Protein 8B2G (pdb70)

Organism: NCBI:txid282147

Structure (mmCIF, N/CA/C/O backbone):
data_8B2G
#
_entry.id   8B2G
#
_cell.length_a   36.142
_cell.length_b   59.824
_cell.length_c   36.109
_cell.angle_alpha   90.000
_cell.angle_beta   112.131
_cell.angle_gamma   90.000
#
_symmetry.space_group_name_H-M   'P 1 21 1'
#
loop_
_entity.id
_entity.type
_entity.pdbx_description
1 polymer 'SH3b domain-containing protein'
2 non-polymer 1,2-ETHANEDIOL
3 non-polymer 'ZINC ION'
4 water water
#
loop_
_atom_site.group_PDB
_atom_site.id
_atom_site.type_symbol
_atom_site.label_atom_id
_atom_site.label_alt_id
_atom_site.label_comp_id
_atom_site.label_asym_id
_atom_site.label_entity_id
_atom_site.label_seq_id
_atom_site.pdbx_PDB_ins_code
_atom_site.Cartn_x
_atom_site.Cartn_y
_atom_site.Cartn_z
_atom_site.occupancy
_atom_site.B_iso_or_equiv
_atom_site.auth_seq_id
_atom_site.auth_comp_id
_atom_site.auth_asym_id
_atom_site.auth_atom_id
_atom_site.pdbx_PDB_model_num
ATOM 1 N N . TYR A 1 1 ? 5.455 4.466 11.312 1.000 14.516 1 TYR A N 1
ATOM 2 C CA . TYR A 1 1 ? 4.535 3.545 10.615 1.000 14.368 1 TYR A CA 1
ATOM 3 C C . TYR A 1 1 ? 4.767 2.144 11.067 1.000 13.919 1 TYR A C 1
ATOM 4 O O . TYR A 1 1 ? 5.834 1.850 11.548 1.000 14.712 1 TYR A O 1
ATOM 13 N N . PRO A 1 2 ? 3.785 1.238 10.950 1.000 13.406 2 PRO A N 1
ATOM 14 C CA . PRO A 1 2 ? 4.018 -0.120 11.495 1.000 15.573 2 PRO A CA 1
ATOM 15 C C . PRO A 1 2 ? 4.689 -1.125 10.564 1.000 16.490 2 PRO A C 1
ATOM 16 O O . PRO A 1 2 ? 4.494 -1.067 9.351 1.000 14.848 2 PRO A O 1
ATOM 20 N N . ILE A 1 3 ? 5.480 -2.045 11.140 1.000 15.587 3 ILE A N 1
ATOM 21 C CA . ILE A 1 3 ? 6.108 -3.151 10.415 1.000 16.950 3 ILE A CA 1
ATOM 22 C C . ILE A 1 3 ? 5.062 -4.227 10.145 1.000 16.411 3 ILE A C 1
ATOM 23 O O . ILE A 1 3 ? 4.383 -4.635 11.075 1.000 19.656 3 ILE A O 1
ATOM 28 N N . THR A 1 4 ? 4.988 -4.696 8.896 1.000 19.131 4 THR A N 1
ATOM 29 C CA . THR A 1 4 ? 4.032 -5.728 8.524 1.000 20.789 4 THR A CA 1
ATOM 30 C C . THR A 1 4 ? 4.694 -7.085 8.280 1.000 21.973 4 THR A C 1
ATOM 31 O O . THR A 1 4 ? 3.995 -8.107 8.197 1.000 25.376 4 THR A O 1
ATOM 35 N N . GLY A 1 5 ? 6.021 -7.134 8.176 1.000 21.464 5 GLY A N 1
ATOM 36 C CA . GLY A 1 5 ? 6.685 -8.419 7.993 1.000 22.495 5 GLY A CA 1
ATOM 37 C C . GLY A 1 5 ? 6.877 -9.125 9.329 1.000 21.767 5 GLY A C 1
ATOM 38 O O . GLY A 1 5 ? 6.908 -8.468 10.344 1.000 25.149 5 GLY A O 1
ATOM 39 N N . ASP A 1 6 ? 7.028 -10.463 9.284 1.000 27.642 6 ASP A N 1
ATOM 40 C CA . ASP A 1 6 ? 7.154 -11.266 10.488 1.000 29.241 6 ASP A CA 1
ATOM 41 C C . ASP A 1 6 ? 8.632 -11.378 10.864 1.000 31.277 6 ASP A C 1
ATOM 42 O O . ASP A 1 6 ? 9.257 -12.431 10.694 1.000 28.525 6 ASP A O 1
ATOM 47 N N . GLY A 1 7 ? 9.171 -10.300 11.437 1.000 25.823 7 GLY A N 1
ATOM 48 C CA . GLY A 1 7 ? 10.589 -10.246 11.751 1.000 23.893 7 GLY A CA 1
ATOM 49 C C . GLY A 1 7 ? 11.348 -9.715 10.546 1.000 23.117 7 GLY A C 1
ATOM 50 O O . GLY A 1 7 ? 11.580 -10.413 9.554 1.000 21.471 7 GLY A O 1
ATOM 51 N N . VAL A 1 8 ? 11.653 -8.422 10.582 1.000 20.084 8 VAL A N 1
ATOM 52 C CA . VAL A 1 8 ? 12.181 -7.714 9.437 1.000 18.469 8 VAL A CA 1
ATOM 53 C C . VAL A 1 8 ? 13.560 -7.151 9.783 1.000 16.520 8 VAL A C 1
ATOM 54 O O . VAL A 1 8 ? 13.720 -6.550 10.848 1.000 16.948 8 VAL A O 1
ATOM 58 N N . ASN A 1 9 ? 14.516 -7.339 8.870 1.000 17.436 9 ASN A N 1
ATOM 59 C CA . ASN A 1 9 ? 15.867 -6.832 9.065 1.000 17.002 9 ASN A CA 1
ATOM 60 C C . ASN A 1 9 ? 15.939 -5.328 8.854 1.000 16.791 9 ASN A C 1
ATOM 61 O O . ASN A 1 9 ? 15.293 -4.739 8.007 1.000 16.842 9 ASN A O 1
ATOM 66 N N . CYS A 1 10 ? 16.812 -4.719 9.661 1.000 13.284 10 CYS A N 1
ATOM 67 C CA . CYS A 1 10 ? 17.158 -3.314 9.495 1.000 14.461 10 CYS A CA 1
ATOM 68 C C . CYS A 1 10 ? 18.656 -3.247 9.199 1.000 14.840 10 CYS A C 1
ATOM 69 O O . CYS A 1 10 ? 19.430 -3.777 10.042 1.000 15.763 10 CYS A O 1
ATOM 72 N N . ARG A 1 11 ? 18.990 -2.769 7.979 1.000 12.754 11 ARG A N 1
ATOM 73 C CA . ARG A 1 11 ? 20.348 -2.887 7.454 1.000 13.003 11 ARG A CA 1
ATOM 74 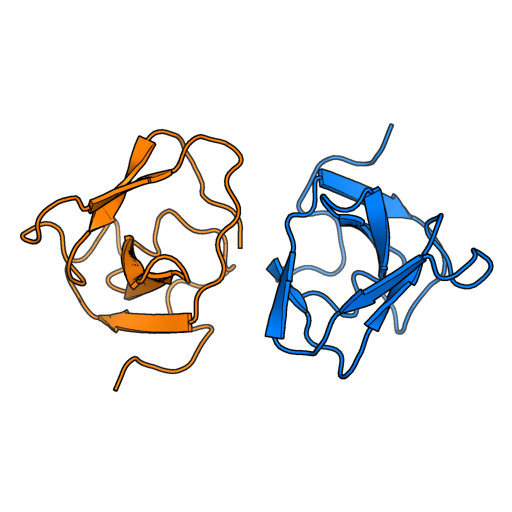C C . ARG A 1 11 ? 21.104 -1.569 7.458 1.000 12.719 11 ARG A C 1
ATOM 75 O O . ARG A 1 11 ? 20.560 -0.499 7.651 1.000 14.471 11 ARG A O 1
ATOM 83 N N . SER A 1 12 ? 22.435 -1.709 7.263 1.000 14.476 12 SER A N 1
ATOM 84 C CA . SER A 1 12 ? 23.337 -0.547 7.309 1.000 16.453 12 SER A CA 1
ATOM 85 C C . SER A 1 12 ? 23.361 0.266 6.011 1.000 16.173 12 SER A C 1
ATOM 86 O O . SER A 1 12 ? 24.146 1.202 5.830 1.000 14.322 12 SER A O 1
ATOM 89 N N . GLY A 1 13 ? 22.473 -0.053 5.075 1.000 14.263 13 GLY A N 1
ATOM 90 C CA . GLY A 1 13 ? 22.276 0.697 3.863 1.000 16.352 13 GLY A CA 1
ATOM 91 C C . GLY A 1 13 ? 21.003 0.184 3.178 1.000 14.713 13 GLY A C 1
ATOM 92 O O . GLY A 1 13 ? 20.393 -0.817 3.578 1.000 13.482 13 GLY A O 1
ATOM 93 N N . PRO A 1 14 ? 20.599 0.872 2.070 1.000 15.133 14 PRO A N 1
ATOM 94 C CA . PRO A 1 14 ? 19.348 0.610 1.375 1.000 15.263 14 PRO A CA 1
ATOM 95 C C . PRO A 1 14 ? 19.465 -0.583 0.434 1.000 16.686 14 PRO A C 1
ATOM 96 O O . PRO A 1 14 ? 19.413 -0.411 -0.780 1.000 18.675 14 PRO A O 1
ATOM 100 N N . GLY A 1 15 ? 19.612 -1.795 0.970 1.000 17.395 15 GLY A N 1
ATOM 101 C CA . GLY A 1 15 ? 19.630 -2.950 0.083 1.000 16.897 15 GLY A CA 1
ATOM 102 C C . GLY A 1 15 ? 20.067 -4.216 0.799 1.000 17.761 15 GLY A C 1
ATOM 103 O O . GLY A 1 15 ? 20.643 -4.160 1.887 1.000 18.457 15 GLY A O 1
ATOM 104 N N . THR A 1 16 ? 19.828 -5.389 0.168 1.000 19.681 16 THR A N 1
ATOM 105 C CA . THR A 1 16 ? 20.061 -6.653 0.848 1.000 24.033 16 THR A CA 1
ATOM 106 C C . THR A 1 16 ? 21.532 -7.058 0.865 1.000 23.357 16 THR A C 1
ATOM 107 O O . THR A 1 16 ? 21.863 -8.100 1.428 1.000 33.589 16 THR A O 1
ATOM 111 N N . SER A 1 17 ? 22.401 -6.243 0.280 1.000 26.623 17 SER A N 1
ATOM 112 C CA . SER A 1 17 ? 23.840 -6.461 0.279 1.000 28.914 17 SER A CA 1
ATOM 113 C C . SER A 1 17 ? 24.479 -5.840 1.527 1.000 23.355 17 SER A C 1
ATOM 114 O O . SER A 1 17 ? 25.634 -6.127 1.862 1.000 32.429 17 SER A O 1
ATOM 117 N N . TYR A 1 18 ? 23.745 -4.965 2.215 1.000 19.928 18 TYR A N 1
ATOM 118 C CA . TYR A 1 18 ? 24.259 -4.330 3.406 1.000 17.522 18 TYR A CA 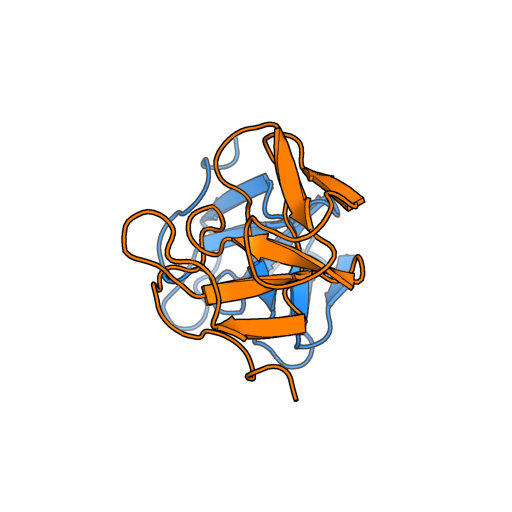1
ATOM 119 C C . TYR A 1 18 ? 24.045 -5.192 4.650 1.000 18.080 18 TYR A C 1
ATOM 120 O O . TYR A 1 18 ? 23.055 -5.908 4.845 1.000 20.287 18 TYR A O 1
ATOM 129 N N . SER A 1 19 ? 24.969 -5.052 5.569 1.000 16.922 19 SER A N 1
ATOM 130 C CA . SER A 1 19 ? 24.915 -5.763 6.826 1.000 16.699 19 SER A CA 1
ATOM 131 C C . SER A 1 19 ? 23.612 -5.495 7.604 1.000 17.480 19 SER A C 1
ATOM 132 O O . SER A 1 19 ? 23.014 -4.399 7.601 1.000 16.785 19 SER A O 1
ATOM 135 N N . VAL A 1 20 ? 23.152 -6.540 8.304 1.000 17.462 20 VAL A N 1
ATOM 136 C CA . VAL A 1 20 ? 22.006 -6.424 9.213 1.000 17.665 20 VAL A CA 1
ATOM 137 C C . VAL A 1 20 ? 22.434 -5.791 10.544 1.000 17.940 20 VAL A C 1
ATOM 138 O O . VAL A 1 20 ? 23.345 -6.279 11.198 1.000 18.786 20 VAL A O 1
ATOM 142 N N . VAL A 1 21 ? 21.803 -4.678 10.968 1.000 12.941 21 VAL A N 1
ATOM 143 C CA . VAL A 1 21 ? 22.140 -4.022 12.218 1.000 12.548 21 VAL A CA 1
ATOM 144 C C . VAL A 1 21 ? 21.296 -4.569 13.386 1.000 14.555 21 VAL A C 1
ATOM 145 O O . VAL A 1 21 ? 21.737 -4.726 14.543 1.000 14.773 21 VAL A O 1
ATOM 149 N N . LYS A 1 22 ? 19.984 -4.739 13.124 1.000 13.093 22 LYS A N 1
ATOM 150 C CA . LYS A 1 22 ? 19.019 -5.189 14.121 1.000 15.112 22 LYS A CA 1
ATOM 151 C C . LYS A 1 22 ? 17.784 -5.685 13.369 1.000 12.479 22 LYS A C 1
ATOM 152 O O . LYS A 1 22 ? 17.774 -5.735 12.128 1.000 15.105 22 LYS A O 1
ATOM 158 N N . SER A 1 23 ? 16.761 -6.087 14.134 1.000 13.921 23 SER A N 1
ATOM 159 C CA . SER A 1 23 ? 15.500 -6.473 13.556 1.000 13.684 23 SER A CA 1
ATOM 160 C C . SER A 1 23 ? 14.329 -5.876 14.321 1.000 13.723 23 SER A C 1
ATOM 161 O O . SER A 1 23 ? 14.492 -5.552 15.500 1.000 15.047 23 SER A O 1
ATOM 164 N N . TYR A 1 24 ? 13.154 -5.910 13.689 1.000 16.850 24 TYR A N 1
ATOM 165 C CA . TYR A 1 24 ? 11.899 -5.495 14.298 1.000 17.038 24 TYR A CA 1
ATOM 166 C C . TYR A 1 24 ? 10.922 -6.657 14.179 1.000 16.546 24 TYR A C 1
ATOM 167 O O . TYR A 1 24 ? 10.884 -7.274 13.128 1.000 19.432 24 TYR A O 1
ATOM 176 N N . GLN A 1 25 ? 10.048 -6.795 15.191 1.000 20.865 25 GLN A N 1
ATOM 177 C CA . GLN A 1 25 ? 8.955 -7.760 15.187 1.000 24.450 25 GLN A CA 1
ATOM 178 C C . GLN A 1 25 ? 7.770 -7.185 14.411 1.000 23.937 25 GLN A C 1
ATOM 179 O O . GLN A 1 25 ? 7.588 -5.971 14.282 1.000 21.024 25 GLN A O 1
ATOM 185 N N . LYS A 1 26 ? 6.921 -8.069 13.863 1.000 21.086 26 LYS A N 1
ATOM 186 C CA . LYS A 1 26 ? 5.680 -7.587 13.267 1.000 23.552 26 LYS A CA 1
ATOM 187 C C . LYS A 1 26 ? 4.882 -6.760 14.279 1.000 22.534 26 LYS A C 1
ATOM 188 O O . LYS A 1 26 ? 4.843 -7.068 15.470 1.000 22.820 26 LYS A O 1
ATOM 194 N N . GLY A 1 27 ? 4.331 -5.631 13.814 1.000 24.320 27 GLY A N 1
ATOM 195 C CA . GLY A 1 27 ? 3.571 -4.746 14.687 1.000 25.081 27 GLY A CA 1
ATOM 196 C C . GLY A 1 27 ? 4.420 -3.755 15.486 1.000 24.697 27 GLY A C 1
ATOM 197 O O . GLY A 1 27 ? 3.879 -2.837 16.103 1.000 28.126 27 GLY A O 1
ATOM 198 N N . ALA A 1 28 ? 5.757 -3.875 15.477 1.000 20.173 28 ALA A N 1
ATOM 199 C CA . ALA A 1 28 ? 6.594 -2.748 15.846 1.000 15.870 28 ALA A CA 1
ATOM 200 C C . ALA A 1 28 ? 6.194 -1.522 15.034 1.000 16.096 28 ALA A C 1
ATOM 201 O O . ALA A 1 28 ? 5.788 -1.654 13.883 1.000 18.155 28 ALA A O 1
ATOM 203 N N . ASP A 1 29 ? 6.358 -0.337 15.607 1.000 14.610 29 ASP A N 1
ATOM 204 C CA . ASP A 1 29 ? 6.069 0.874 14.874 1.000 13.884 29 ASP A CA 1
ATOM 205 C C . ASP A 1 29 ? 7.349 1.696 14.897 1.000 14.637 29 ASP A C 1
ATOM 206 O O . ASP A 1 29 ? 7.876 1.930 15.986 1.000 17.025 29 ASP A O 1
ATOM 211 N N . VAL A 1 30 ? 7.773 2.173 13.729 1.000 14.652 30 VAL A N 1
ATOM 212 C CA . VAL A 1 30 ? 9.060 2.828 13.540 1.000 15.203 30 VAL A CA 1
ATOM 213 C C . VAL A 1 30 ? 8.828 4.219 12.974 1.000 15.083 30 VAL A C 1
ATOM 214 O O . VAL A 1 30 ? 8.004 4.356 12.107 1.000 16.761 30 VAL A O 1
ATOM 218 N N . ALA A 1 31 ? 9.627 5.194 13.409 1.000 14.327 31 ALA A N 1
ATOM 219 C CA . ALA A 1 31 ? 9.693 6.500 12.775 1.000 16.280 31 ALA A CA 1
ATOM 220 C C . ALA A 1 31 ? 10.627 6.443 11.573 1.000 15.483 31 ALA A C 1
ATOM 221 O O . ALA A 1 31 ? 11.711 5.859 11.674 1.000 14.993 31 ALA A O 1
ATOM 223 N N . ILE A 1 32 ? 10.187 6.950 10.418 1.000 14.760 32 ILE A N 1
ATOM 224 C CA . ILE A 1 32 ? 10.965 6.947 9.194 1.000 14.777 32 ILE A CA 1
ATOM 225 C C . ILE A 1 32 ? 11.537 8.343 9.011 1.000 15.352 32 IL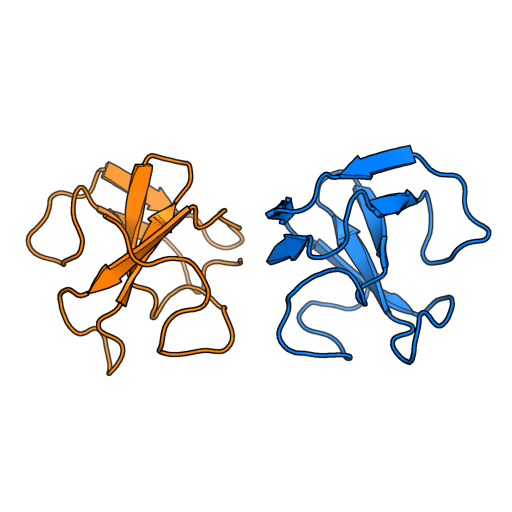E A C 1
ATOM 226 O O . ILE A 1 32 ? 10.749 9.281 8.860 1.000 16.642 32 ILE A O 1
ATOM 231 N N . THR A 1 33 ? 12.854 8.498 9.003 1.000 15.446 33 THR A N 1
ATOM 232 C CA . THR A 1 33 ? 13.418 9.838 8.910 1.000 16.042 33 THR A CA 1
ATOM 233 C C . THR A 1 33 ? 13.600 10.257 7.449 1.000 16.166 33 THR A C 1
ATOM 234 O O . THR A 1 33 ? 13.553 11.446 7.121 1.000 17.145 33 THR A O 1
ATOM 238 N N . CYS A 1 34 ? 13.904 9.287 6.584 1.000 14.353 34 CYS A N 1
ATOM 239 C CA . CYS A 1 34 ? 14.016 9.563 5.154 1.000 14.100 34 CYS A CA 1
ATOM 240 C C . CYS A 1 34 ? 13.920 8.229 4.408 1.000 13.804 34 CYS A C 1
ATOM 241 O O . CYS A 1 34 ? 14.055 7.188 5.026 1.000 15.293 34 CYS A O 1
ATOM 244 N N . GLN A 1 35 ? 13.747 8.283 3.074 1.000 12.683 35 GLN A N 1
ATOM 245 C CA . GLN A 1 35 ? 13.722 7.099 2.210 1.000 14.030 35 GLN A CA 1
ATOM 246 C C . GLN A 1 35 ? 14.754 7.158 1.082 1.000 13.326 35 GLN A C 1
ATOM 247 O O . GLN A 1 35 ? 15.085 8.225 0.608 1.000 12.461 35 GLN A O 1
ATOM 253 N N . ALA A 1 36 ? 15.273 6.013 0.647 1.000 13.087 36 ALA A N 1
ATOM 254 C CA . ALA A 1 36 ? 16.320 5.926 -0.345 1.000 16.254 36 ALA A CA 1
ATOM 255 C C . ALA A 1 36 ? 16.051 4.743 -1.240 1.000 14.994 36 ALA A C 1
ATOM 256 O O . ALA A 1 36 ? 15.533 3.703 -0.799 1.000 16.091 36 ALA A O 1
ATOM 258 N N . PRO A 1 37 ? 16.343 4.872 -2.552 1.000 16.057 37 PRO A N 1
ATOM 259 C CA . PRO A 1 37 ? 16.205 3.744 -3.456 1.000 15.511 37 PRO A CA 1
ATOM 260 C C . PRO A 1 37 ? 17.272 2.699 -3.252 1.000 15.275 37 PRO A C 1
ATOM 261 O O . PRO A 1 37 ? 18.408 2.982 -2.895 1.000 16.066 37 PRO A O 1
ATOM 265 N N . GLY A 1 38 ? 16.881 1.465 -3.512 1.000 15.797 38 GLY A N 1
ATOM 266 C CA . GLY A 1 38 ? 17.802 0.367 -3.373 1.000 18.886 38 GLY A CA 1
ATOM 267 C C . GLY A 1 38 ? 17.307 -0.902 -4.048 1.000 19.730 38 GLY A C 1
ATOM 268 O O . GLY A 1 38 ? 16.703 -0.833 -5.120 1.000 20.335 38 GLY A O 1
ATOM 269 N N . THR A 1 39 ? 17.626 -2.050 -3.433 1.000 18.974 39 THR A N 1
ATOM 270 C CA . THR A 1 39 ? 17.200 -3.330 -3.948 1.000 18.558 39 THR A CA 1
ATOM 271 C C . THR A 1 39 ? 15.686 -3.391 -4.087 1.000 18.872 39 THR A C 1
ATOM 272 O O . THR A 1 39 ? 14.963 -3.044 -3.174 1.000 17.094 39 THR A O 1
ATOM 276 N N . ASP A 1 40 ? 15.186 -3.950 -5.213 1.000 15.935 40 ASP A N 1
ATOM 277 C CA . ASP A 1 40 ? 13.771 -4.226 -5.332 1.000 20.158 40 ASP A CA 1
ATOM 278 C C . ASP A 1 40 ? 13.386 -5.406 -4.425 1.000 20.166 40 ASP A C 1
ATOM 279 O O . ASP A 1 40 ? 14.040 -6.453 -4.417 1.000 22.266 40 ASP A O 1
ATOM 284 N N . VAL A 1 41 ? 12.360 -5.166 -3.605 1.000 18.888 41 VAL A N 1
ATOM 285 C CA . VAL A 1 41 ? 11.687 -6.162 -2.789 1.000 17.658 41 VAL A CA 1
ATOM 286 C C . VAL A 1 41 ? 10.228 -6.238 -3.235 1.000 18.489 41 VAL A C 1
ATOM 287 O O . VAL A 1 41 ? 9.396 -5.370 -2.961 1.000 16.425 41 VAL A O 1
ATOM 291 N N . LYS A 1 42 ? 9.914 -7.282 -4.023 1.000 23.772 42 LYS A N 1
ATOM 292 C CA . LYS A 1 42 ? 8.539 -7.555 -4.439 1.000 25.305 42 LYS A CA 1
ATOM 293 C C . LYS A 1 42 ? 7.868 -6.332 -5.069 1.000 24.142 42 LYS A C 1
ATOM 294 O O . LYS A 1 42 ? 6.683 -6.095 -4.869 1.000 27.295 42 LYS A O 1
ATOM 300 N N . GLY A 1 43 ? 8.605 -5.555 -5.875 1.000 24.804 43 GLY A N 1
ATOM 301 C CA . GLY A 1 43 ? 8.031 -4.460 -6.629 1.000 23.061 43 GLY A CA 1
ATOM 302 C C . GLY A 1 43 ? 8.237 -3.086 -5.982 1.000 23.450 43 GLY A C 1
ATOM 303 O O . GLY A 1 43 ? 7.925 -2.045 -6.568 1.000 26.609 43 GLY A O 1
ATOM 304 N N . ASP A 1 44 ? 8.786 -3.081 -4.761 1.000 21.107 44 ASP A N 1
ATOM 305 C CA . ASP A 1 44 ? 9.061 -1.843 -4.050 1.000 18.222 44 ASP A CA 1
ATOM 306 C C . ASP A 1 44 ? 10.563 -1.749 -3.794 1.000 17.658 44 ASP A C 1
ATOM 307 O O . ASP A 1 44 ? 11.117 -2.590 -3.103 1.000 17.985 44 ASP A O 1
ATOM 312 N N . ASN A 1 45 ? 11.247 -0.771 -4.403 1.000 17.379 45 ASN A N 1
ATOM 313 C CA . ASN A 1 45 ? 12.698 -0.673 -4.283 1.000 17.645 45 ASN A CA 1
ATOM 314 C C . ASN A 1 45 ? 13.087 0.483 -3.354 1.000 17.352 45 ASN A C 1
ATOM 315 O O . ASN A 1 45 ? 14.261 0.860 -3.327 1.000 18.481 45 ASN A O 1
ATOM 320 N N . ILE A 1 46 ? 12.140 0.966 -2.539 1.000 15.593 46 ILE A N 1
ATOM 321 C CA . ILE A 1 46 ? 12.458 1.974 -1.526 1.000 16.883 46 ILE A CA 1
ATOM 322 C C . ILE A 1 46 ? 12.842 1.317 -0.195 1.000 14.635 46 ILE A C 1
ATOM 323 O O . ILE A 1 46 ? 12.234 0.315 0.234 1.000 15.450 46 ILE A O 1
ATOM 328 N N . TRP A 1 47 ? 13.813 1.940 0.481 1.000 13.554 47 TRP A N 1
ATOM 329 C CA . TRP A 1 47 ? 14.313 1.541 1.777 1.000 12.777 47 TRP A CA 1
ATOM 330 C C . TRP A 1 47 ? 14.119 2.689 2.742 1.000 13.923 47 TRP A C 1
ATOM 331 O O . TRP A 1 47 ? 14.379 3.809 2.367 1.000 13.762 47 TRP A O 1
ATOM 342 N N . ASP A 1 48 ? 13.699 2.379 3.966 1.000 12.097 48 ASP A N 1
ATOM 343 C CA . ASP A 1 48 ? 13.211 3.396 4.899 1.000 10.894 48 ASP A CA 1
ATOM 344 C C . ASP A 1 48 ? 14.180 3.526 6.059 1.000 12.349 48 ASP A C 1
ATOM 345 O O . ASP A 1 48 ? 14.361 2.538 6.755 1.000 13.491 48 ASP A O 1
ATOM 350 N N . LYS A 1 49 ? 14.840 4.680 6.159 1.000 13.609 49 LYS A N 1
ATOM 351 C CA . LYS A 1 49 ? 15.786 4.889 7.266 1.000 14.690 49 LYS A CA 1
ATOM 352 C C . LYS A 1 49 ? 15.021 5.214 8.538 1.000 15.405 49 LYS A C 1
ATOM 353 O O . LYS A 1 49 ? 14.194 6.116 8.571 1.000 15.129 49 LYS A O 1
ATOM 359 N N . THR A 1 50 ? 15.145 4.356 9.555 1.000 12.348 50 THR A N 1
ATOM 360 C CA . THR A 1 50 ? 14.359 4.529 10.771 1.000 12.780 50 THR A CA 1
ATOM 361 C C . THR A 1 50 ? 15.116 5.435 11.733 1.000 12.438 50 THR A C 1
ATOM 362 O O . THR A 1 50 ? 16.270 5.747 11.503 1.000 14.566 50 THR A O 1
ATOM 366 N N . ALA A 1 51 ? 14.475 5.783 12.829 1.000 13.345 51 ALA A N 1
ATOM 367 C CA . ALA A 1 51 ? 15.132 6.558 13.866 1.000 13.836 51 ALA A CA 1
ATOM 368 C C . ALA A 1 51 ? 16.281 5.808 14.535 1.000 14.261 51 ALA A C 1
ATOM 369 O O . ALA A 1 51 ? 17.019 6.427 15.278 1.000 16.308 51 ALA A O 1
ATOM 371 N N . ASP A 1 52 ? 16.363 4.478 14.343 1.000 13.465 52 ASP A N 1
ATOM 372 C CA . ASP A 1 52 ? 17.504 3.715 14.798 1.000 14.475 52 ASP A CA 1
ATOM 373 C C . ASP A 1 52 ? 18.708 3.939 13.881 1.000 14.480 52 ASP A C 1
ATOM 374 O O . ASP A 1 52 ? 19.833 3.512 14.184 1.000 16.907 52 ASP A O 1
ATOM 379 N N . GLY A 1 53 ? 18.470 4.511 12.692 1.000 13.147 53 GLY A N 1
ATOM 380 C CA . GLY A 1 53 ? 19.565 4.878 11.796 1.000 14.954 53 GLY A CA 1
ATOM 381 C C . GLY A 1 53 ? 19.967 3.790 10.787 1.000 13.032 53 GLY A C 1
ATOM 382 O O . GLY A 1 53 ? 21.036 3.896 10.180 1.000 15.497 53 GLY A O 1
ATOM 383 N N . CYS A 1 54 ? 19.162 2.724 10.704 1.000 14.348 54 CYS A N 1
ATOM 384 C CA . CYS A 1 54 ? 19.307 1.666 9.749 1.000 14.843 54 CYS A CA 1
ATOM 385 C C . CYS A 1 54 ? 18.077 1.626 8.839 1.000 12.770 54 CYS A C 1
ATOM 386 O O . CYS A 1 54 ? 17.101 2.345 9.079 1.000 13.338 54 CYS A O 1
ATOM 389 N N . TYR A 1 55 ? 18.145 0.826 7.756 1.000 12.887 55 TYR A N 1
ATOM 390 C CA . TYR A 1 55 ? 17.148 0.856 6.688 1.000 12.726 55 TYR A CA 1
ATOM 391 C C . TYR A 1 55 ? 16.353 -0.426 6.641 1.000 12.775 55 TYR A C 1
ATOM 392 O O . TYR A 1 55 ? 16.921 -1.525 6.672 1.000 14.129 55 TYR A O 1
ATOM 401 N N . VAL A 1 56 ? 15.021 -0.256 6.579 1.000 13.098 56 VAL A N 1
ATOM 402 C CA . VAL A 1 56 ? 14.078 -1.375 6.438 1.000 12.928 56 VAL A CA 1
ATOM 403 C C . VAL A 1 56 ? 13.457 -1.303 5.044 1.000 11.097 56 VAL A C 1
ATOM 404 O O . VAL A 1 56 ? 13.104 -0.215 4.603 1.000 13.592 56 VAL A O 1
ATOM 408 N N . ALA A 1 57 ? 13.298 -2.427 4.364 1.000 11.483 57 ALA A N 1
ATOM 409 C CA . ALA A 1 57 ? 12.662 -2.379 3.058 1.000 11.589 57 ALA A CA 1
ATOM 410 C C . ALA A 1 57 ? 11.216 -1.872 3.223 1.000 12.730 57 ALA A C 1
ATOM 411 O O . ALA A 1 57 ? 10.472 -2.344 4.055 1.000 14.235 57 ALA A O 1
ATOM 413 N N . ASP A 1 58 ? 10.860 -0.846 2.415 1.000 12.964 58 ASP A N 1
ATOM 414 C CA . ASP A 1 58 ? 9.554 -0.250 2.478 1.000 14.510 58 ASP A CA 1
ATOM 415 C C . ASP A 1 58 ? 8.450 -1.264 2.210 1.000 16.179 58 ASP A C 1
ATOM 416 O O . ASP A 1 58 ? 7.321 -1.054 2.667 1.000 14.180 58 ASP A O 1
ATOM 421 N N . TYR A 1 59 ? 8.763 -2.317 1.450 1.000 14.243 59 TYR A N 1
ATOM 422 C CA . TYR A 1 59 ? 7.767 -3.373 1.267 1.000 16.229 59 TYR A CA 1
ATOM 423 C C . TYR A 1 59 ? 7.102 -3.812 2.582 1.000 15.126 59 TYR A C 1
ATOM 424 O O . TYR A 1 59 ? 5.898 -4.181 2.611 1.000 18.715 59 TYR A O 1
ATOM 433 N N . TYR A 1 60 ? 7.858 -3.786 3.694 1.000 16.272 60 TYR A N 1
ATOM 434 C CA . TYR A 1 60 ? 7.452 -4.365 4.960 1.000 17.004 60 TYR A CA 1
ATOM 435 C C . TYR A 1 60 ? 6.968 -3.314 5.945 1.000 16.544 60 TYR A C 1
ATOM 436 O O . TYR A 1 60 ? 6.752 -3.645 7.094 1.000 17.263 60 TYR A O 1
ATOM 445 N N . ILE A 1 61 ? 6.765 -2.084 5.471 1.000 15.525 61 ILE A N 1
ATOM 446 C CA . ILE A 1 61 ? 6.210 -1.043 6.310 1.000 16.263 61 ILE A CA 1
ATOM 447 C C . ILE A 1 61 ? 4.917 -0.484 5.725 1.000 16.956 61 ILE A C 1
ATOM 448 O O . ILE A 1 61 ? 4.885 -0.235 4.534 1.000 17.486 61 ILE A O 1
ATOM 453 N N . LYS A 1 62 ? 3.903 -0.339 6.591 1.000 17.461 62 LYS A N 1
ATOM 454 C CA . LYS A 1 62 ? 2.572 0.043 6.134 1.000 16.619 62 LYS A CA 1
ATOM 455 C C . LYS A 1 62 ? 2.507 1.551 6.006 1.000 16.388 62 LYS A C 1
ATOM 456 O O . LYS A 1 62 ? 2.149 2.227 6.960 1.000 17.009 62 LYS A O 1
ATOM 460 N N . THR A 1 63 ? 2.856 2.089 4.828 1.000 16.538 63 THR A N 1
ATOM 461 C CA . THR A 1 63 ? 2.809 3.538 4.605 1.000 15.862 63 THR A CA 1
ATOM 462 C C . THR A 1 63 ? 1.659 3.983 3.695 1.000 19.714 63 THR A C 1
ATOM 463 O O . THR A 1 63 ? 1.395 5.183 3.563 1.000 21.614 63 THR A O 1
ATOM 467 N N . GLY A 1 64 ? 1.001 3.017 3.103 1.000 20.356 64 GLY A N 1
ATOM 468 C CA . GLY A 1 64 ? -0.074 3.289 2.163 1.000 25.127 64 GLY A CA 1
ATOM 469 C C . GLY A 1 64 ? 0.436 3.758 0.806 1.000 26.790 64 GLY A C 1
ATOM 470 O O . GLY A 1 64 ? -0.359 4.243 0.002 1.000 28.542 64 GLY A O 1
ATOM 471 N N . SER A 1 65 ? 1.736 3.538 0.546 1.000 23.569 65 SER A N 1
ATOM 472 C CA . SER A 1 65 ? 2.375 3.853 -0.735 1.000 21.937 65 SER A CA 1
ATOM 473 C C . SER A 1 65 ? 3.564 2.933 -1.033 1.000 20.003 65 SER A C 1
ATOM 474 O O . SER A 1 65 ?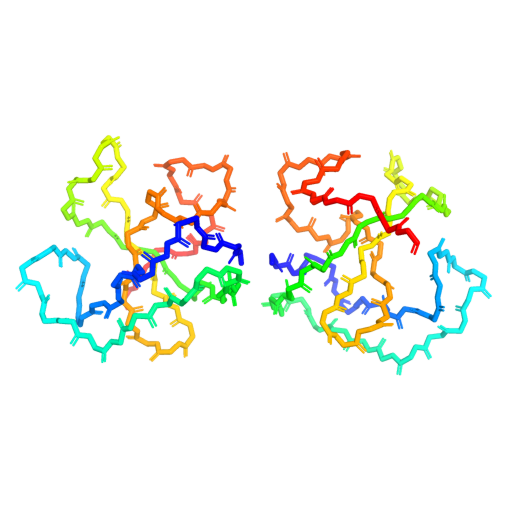 4.222 2.449 -0.106 1.000 21.021 65 SER A O 1
ATOM 477 N N . SER A 1 66 ? 3.820 2.635 -2.334 1.000 18.296 66 SER A N 1
ATOM 478 C CA . SER A 1 66 ? 5.038 2.003 -2.772 1.000 18.402 66 SER A CA 1
ATOM 479 C C . SER A 1 66 ? 6.004 3.015 -3.376 1.000 18.892 66 SER A C 1
ATOM 480 O O . SER A 1 66 ? 6.977 2.632 -3.986 1.000 20.652 66 SER A O 1
ATOM 483 N N . SER A 1 67 ? 5.752 4.299 -3.117 1.000 16.201 67 SER A N 1
ATOM 484 C CA . SER A 1 67 ? 6.708 5.345 -3.416 1.000 15.991 67 SER A CA 1
ATOM 485 C C . SER A 1 67 ? 6.969 6.136 -2.125 1.000 18.909 67 SER A C 1
ATOM 486 O O . SER A 1 67 ? 6.731 5.645 -1.029 1.000 22.447 67 SER A O 1
ATOM 489 N N . TYR A 1 68 ? 7.445 7.369 -2.227 1.000 14.787 68 TYR A N 1
ATOM 490 C CA . TYR A 1 68 ? 7.916 8.127 -1.080 1.000 15.110 68 TYR A CA 1
ATOM 491 C C . TYR A 1 68 ? 6.768 8.719 -0.272 1.000 15.370 68 TYR A C 1
ATOM 492 O O . TYR A 1 68 ? 5.780 9.219 -0.830 1.000 16.057 68 TYR A O 1
ATOM 501 N N . VAL A 1 69 ? 6.929 8.679 1.079 1.000 14.781 69 VAL A N 1
ATOM 502 C CA . VAL A 1 69 ? 6.066 9.358 2.036 1.000 15.432 69 VAL A CA 1
ATOM 503 C C . VAL A 1 69 ? 6.841 10.352 2.900 1.000 14.927 69 VAL A C 1
ATOM 504 O O . VAL A 1 69 ? 6.213 11.077 3.707 1.000 16.703 69 VAL A O 1
ATOM 508 N N A THR A 1 70 ? 8.167 10.405 2.704 0.700 14.490 70 THR A N 1
ATOM 509 N N B THR A 1 70 ? 8.146 10.458 2.672 0.300 14.042 70 THR A N 1
ATOM 510 C CA A THR A 1 70 ? 9.079 11.294 3.426 0.700 16.532 70 THR A CA 1
ATOM 511 C CA B THR A 1 70 ? 8.925 11.476 3.353 0.300 13.861 70 THR A CA 1
ATOM 512 C C A THR A 1 70 ? 10.062 11.864 2.413 0.700 17.372 70 THR A C 1
ATOM 513 C C B THR A 1 70 ? 10.070 11.845 2.422 0.300 15.563 70 THR A C 1
ATOM 514 O O A THR A 1 70 ? 10.061 11.468 1.226 0.700 15.497 70 THR A O 1
ATOM 515 O O B THR A 1 70 ? 10.107 11.384 1.274 0.300 15.527 70 THR A O 1
ATOM 522 N N . ALA A 1 71 ? 10.953 12.718 2.890 1.000 16.387 71 ALA A N 1
ATOM 523 C CA . ALA A 1 71 ? 12.050 13.199 2.095 1.000 16.278 71 ALA A CA 1
ATOM 524 C C . ALA A 1 71 ? 12.982 12.060 1.697 1.000 16.494 71 ALA A C 1
ATOM 525 O O . ALA A 1 71 ? 13.193 11.114 2.487 1.000 15.572 71 ALA A O 1
ATOM 527 N N . LYS A 1 72 ? 13.521 12.201 0.480 1.000 15.208 72 LYS A N 1
ATOM 528 C CA . LYS A 1 72 ? 14.587 11.345 0.006 1.000 15.753 72 LYS A CA 1
ATOM 529 C C . LYS A 1 72 ? 15.858 11.626 0.791 1.000 16.626 72 LYS A C 1
ATOM 530 O O . LYS A 1 72 ? 16.200 12.790 0.960 1.000 16.154 72 LYS A O 1
ATOM 536 N N . CYS A 1 73 ? 16.497 10.577 1.326 1.000 17.417 73 CYS A N 1
ATOM 537 C CA . CYS A 1 73 ? 17.763 10.716 2.019 1.000 18.508 73 CYS A CA 1
ATOM 538 C C . CYS A 1 73 ? 18.768 11.483 1.160 1.000 19.934 73 CYS A C 1
ATOM 539 O O . CYS A 1 73 ? 18.979 11.149 -0.018 1.000 19.577 73 CYS A O 1
ATOM 542 N N . ASP A 1 74 ? 19.433 12.462 1.795 1.000 25.011 74 ASP A N 1
ATOM 543 C CA . ASP A 1 74 ? 20.511 13.219 1.185 1.000 33.203 74 ASP A CA 1
ATOM 544 C C . ASP A 1 74 ? 21.825 12.654 1.741 1.000 40.673 74 ASP A C 1
ATOM 545 O O . ASP A 1 74 ? 22.208 13.103 2.848 1.000 45.385 74 ASP A O 1
ATOM 551 N N . TYR B 1 1 ? 2.751 5.534 13.113 1.000 14.815 1 TYR B N 1
ATOM 552 C CA . TYR B 1 1 ? 2.351 6.512 12.080 1.000 14.239 1 TYR B CA 1
ATOM 553 C C . TYR B 1 1 ? 2.665 7.924 12.518 1.000 12.928 1 TYR B C 1
ATOM 554 O O . TYR B 1 1 ? 2.734 8.198 13.704 1.000 14.906 1 TYR B O 1
ATOM 563 N N . PRO B 1 2 ? 2.992 8.810 11.578 1.000 14.383 2 PRO B N 1
ATOM 564 C CA . PRO B 1 2 ? 3.357 10.188 11.911 1.000 14.556 2 PRO B CA 1
ATOM 565 C C . PRO B 1 2 ? 2.189 11.103 12.212 1.000 16.553 2 PRO B C 1
ATOM 566 O O . PRO B 1 2 ? 1.106 10.974 11.624 1.000 17.088 2 PRO B O 1
ATOM 570 N N . ILE B 1 3 ? 2.441 12.011 13.172 1.000 15.520 3 ILE B N 1
ATOM 571 C CA . ILE B 1 3 ? 1.516 13.065 13.563 1.000 15.838 3 ILE B CA 1
ATOM 572 C C . ILE B 1 3 ? 1.631 14.147 12.513 1.000 14.324 3 ILE B C 1
ATOM 573 O O . ILE B 1 3 ? 2.746 14.493 12.092 1.000 17.366 3 ILE B O 1
ATOM 578 N N . THR B 1 4 ? 0.504 14.748 12.140 1.000 15.749 4 THR B N 1
ATOM 579 C CA . THR B 1 4 ? 0.528 15.962 11.331 1.000 20.211 4 THR B CA 1
ATOM 580 C C . THR B 1 4 ? 0.318 17.183 12.237 1.000 21.628 4 THR B C 1
ATOM 581 O O . THR B 1 4 ? -0.567 17.224 13.074 1.000 25.269 4 THR B O 1
ATOM 585 N N . GLY B 1 5 ? 1.098 18.217 12.027 1.000 22.683 5 GLY B N 1
ATOM 586 C CA . GLY B 1 5 ? 0.937 19.432 12.814 1.000 22.410 5 GLY B CA 1
ATOM 587 C C . GLY B 1 5 ? 1.800 19.389 14.072 1.000 20.726 5 GLY B C 1
ATOM 588 O O . GLY B 1 5 ? 2.863 18.717 14.100 1.000 20.665 5 GLY B O 1
ATOM 589 N N . ASP B 1 6 ? 1.438 20.221 15.050 1.000 20.818 6 ASP B N 1
ATOM 590 C CA . ASP B 1 6 ? 2.332 20.550 16.149 1.000 17.669 6 ASP B CA 1
ATOM 591 C C . ASP B 1 6 ? 1.439 20.843 17.350 1.000 19.386 6 ASP B C 1
ATOM 592 O O . ASP B 1 6 ? 0.346 21.428 17.207 1.000 23.421 6 ASP B O 1
ATOM 597 N N . GLY B 1 7 ? 1.777 20.223 18.490 1.000 19.143 7 GLY B N 1
ATOM 598 C CA . GLY B 1 7 ? 0.992 20.361 19.690 1.000 18.588 7 GLY B CA 1
ATOM 599 C C . GLY B 1 7 ? -0.338 19.622 19.596 1.000 20.125 7 GLY B C 1
ATOM 600 O O . GLY B 1 7 ? -1.370 20.076 20.074 1.000 21.249 7 GLY B O 1
ATOM 601 N N . VAL B 1 8 ? -0.296 18.419 19.062 1.000 16.861 8 VAL B N 1
ATOM 602 C CA . VAL B 1 8 ? -1.516 17.654 18.879 1.000 16.643 8 VAL B CA 1
ATOM 603 C C . VAL B 1 8 ? -1.835 16.946 20.186 1.000 15.091 8 VAL B C 1
ATOM 604 O O . VAL B 1 8 ? -0.999 16.226 20.725 1.000 16.365 8 VAL B O 1
ATOM 608 N N . ASN B 1 9 ? -3.073 17.101 20.670 1.000 13.988 9 ASN B N 1
ATOM 609 C CA . ASN B 1 9 ? -3.437 16.657 21.998 1.000 15.286 9 ASN B CA 1
ATOM 610 C C . ASN B 1 9 ? -3.699 15.150 22.017 1.000 12.667 9 ASN B C 1
ATOM 611 O O . ASN B 1 9 ? -4.219 14.574 21.068 1.000 13.925 9 ASN B O 1
ATOM 616 N N . CYS B 1 10 ? -3.261 14.529 23.112 1.000 13.944 10 CYS B N 1
ATOM 617 C CA . CYS B 1 10 ? -3.505 13.119 23.359 1.000 14.689 10 CYS B CA 1
ATOM 618 C C . CYS B 1 10 ? -4.320 13.089 24.660 1.000 14.686 10 CYS B C 1
ATOM 619 O O . CYS B 1 10 ? -3.861 13.550 25.709 1.000 16.118 10 CYS B O 1
ATOM 622 N N . ARG B 1 11 ? -5.564 12.574 24.588 1.000 13.630 11 ARG B N 1
ATOM 623 C CA . ARG B 1 11 ? -6.590 12.795 25.584 1.000 14.325 11 ARG B CA 1
AT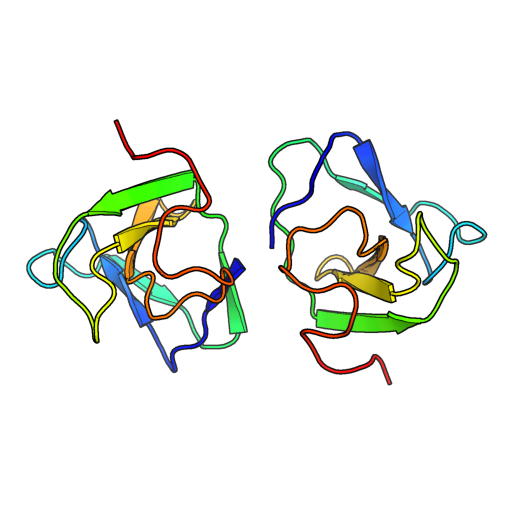OM 624 C C . ARG B 1 11 ? -6.903 11.495 26.314 1.000 13.390 11 ARG B C 1
ATOM 625 O O . ARG B 1 11 ? -6.471 10.379 25.931 1.000 14.461 11 ARG B O 1
ATOM 633 N N . SER B 1 12 ? -7.576 11.667 27.471 1.000 12.854 12 SER B N 1
ATOM 634 C CA . SER B 1 12 ? -7.905 10.533 28.328 1.000 14.679 12 SER B CA 1
ATOM 635 C C . SER B 1 12 ? -9.108 9.704 27.905 1.000 14.994 12 SER B C 1
ATOM 636 O O . SER B 1 12 ? -9.462 8.754 28.593 1.000 16.074 12 SER B O 1
ATOM 639 N N . GLY B 1 13 ? -9.609 9.954 26.696 1.000 15.457 13 GLY B N 1
ATOM 640 C CA . GLY B 1 13 ? -10.670 9.228 26.053 1.000 14.352 13 GLY B CA 1
ATOM 641 C C . GLY B 1 13 ? -10.837 9.721 24.626 1.000 13.433 13 GLY B C 1
ATOM 642 O O . GLY B 1 13 ? -10.225 10.691 24.196 1.000 15.312 13 GLY B O 1
ATOM 643 N N . PRO B 1 14 ? -11.670 8.993 23.855 1.000 15.514 14 PRO B N 1
ATOM 644 C CA . PRO B 1 14 ? -11.849 9.240 22.425 1.000 14.615 14 PRO B CA 1
ATOM 645 C C . PRO B 1 14 ? -12.778 10.417 22.156 1.000 16.912 14 PRO B C 1
ATOM 646 O O . PRO B 1 14 ? -13.910 10.260 21.690 1.000 17.447 14 PRO B O 1
ATOM 650 N N . GLY B 1 15 ? -12.344 11.622 22.460 1.000 16.056 15 GLY B N 1
ATOM 651 C CA . GLY B 1 15 ? -13.149 12.799 22.167 1.000 17.603 15 GLY B CA 1
ATOM 652 C C . GLY B 1 15 ? -12.627 14.078 22.793 1.000 19.605 15 GLY B C 1
ATOM 653 O O . GLY B 1 15 ? -11.880 14.038 23.763 1.000 20.092 15 GLY B O 1
ATOM 654 N N . THR B 1 16 ? -13.146 15.227 22.327 1.000 21.138 16 THR B N 1
ATOM 655 C CA . THR B 1 16 ? -12.592 16.515 22.743 1.000 23.961 16 THR B CA 1
ATOM 656 C C . THR B 1 16 ? -13.118 16.957 24.109 1.000 26.479 16 THR B C 1
ATOM 657 O O . THR B 1 16 ? -12.682 17.996 24.584 1.000 31.612 16 THR B O 1
ATOM 661 N N . SER B 1 17 ? -14.007 16.169 24.715 1.000 27.267 17 SER B N 1
ATOM 662 C CA . SER B 1 17 ? -14.535 16.430 26.054 1.000 32.339 17 SER B CA 1
ATOM 663 C C . SER B 1 17 ? -13.622 15.835 27.129 1.000 32.454 17 SER B C 1
ATOM 664 O O . SER B 1 17 ? -13.710 16.207 28.296 1.000 36.062 17 SER B O 1
ATOM 667 N N . TYR B 1 18 ? -12.705 14.947 26.725 1.000 24.711 18 TYR B N 1
ATOM 668 C CA . TYR B 1 18 ? -11.777 14.322 27.642 1.000 21.165 18 TYR B CA 1
ATOM 669 C C . TYR B 1 18 ? -10.552 15.196 27.904 1.000 18.104 18 TYR B C 1
ATOM 670 O O . TYR B 1 18 ? -10.001 15.891 27.055 1.000 19.341 18 TYR B O 1
ATOM 679 N N . SER B 1 19 ? -10.078 15.117 29.142 1.000 17.953 19 SER B N 1
ATOM 680 C CA . SER B 1 19 ? -8.872 15.841 29.504 1.000 18.515 19 SER B CA 1
ATOM 681 C C . SER B 1 19 ? -7.656 15.493 28.640 1.000 17.633 19 SER B C 1
ATOM 682 O O . SER B 1 19 ? -7.463 14.377 28.121 1.000 16.739 19 SER B O 1
ATOM 685 N N . VAL B 1 20 ? -6.807 16.507 28.424 1.000 16.100 20 VAL B N 1
ATOM 686 C CA . VAL B 1 20 ? -5.531 16.330 27.742 1.000 16.843 20 VAL B CA 1
ATOM 687 C C . VAL B 1 20 ? -4.489 15.746 28.689 1.000 18.634 20 VAL B C 1
ATOM 688 O O . VAL B 1 20 ? -4.203 16.288 29.771 1.000 18.625 20 VAL B O 1
ATOM 692 N N . VAL B 1 21 ? -3.854 14.655 28.241 1.000 15.836 21 VAL B N 1
ATOM 693 C CA . VAL B 1 21 ? -2.851 13.946 29.025 1.000 14.825 21 VAL B CA 1
ATOM 694 C C . VAL B 1 21 ? -1.451 14.457 28.686 1.000 15.031 21 VAL B C 1
ATOM 695 O O . VAL B 1 21 ? -0.685 14.747 29.588 1.000 16.640 21 VAL B O 1
ATOM 699 N N . LYS B 1 22 ? -1.197 14.561 27.373 1.000 15.543 22 LYS B N 1
ATOM 700 C CA . LYS B 1 22 ? 0.047 15.078 26.853 1.000 13.573 22 LYS B CA 1
ATOM 701 C C . LYS B 1 22 ? -0.219 15.590 25.424 1.000 13.982 22 LYS B C 1
ATOM 702 O O . LYS B 1 22 ? -1.343 15.480 24.913 1.000 17.084 22 LYS B O 1
ATOM 708 N N . SER B 1 23 ? 0.781 16.244 24.851 1.000 14.681 23 SER B N 1
ATOM 709 C CA . SER B 1 23 ? 0.699 16.658 23.460 1.000 13.959 23 SER B CA 1
ATOM 710 C C . SER B 1 23 ? 1.938 16.192 22.713 1.000 15.727 23 SER B C 1
ATOM 711 O O . SER B 1 23 ? 3.004 16.070 23.291 1.000 21.254 23 SER B O 1
ATOM 714 N N . TYR B 1 24 ? 1.784 15.915 21.409 1.000 12.095 24 TYR B N 1
ATOM 715 C CA . TYR B 1 24 ? 2.836 15.481 20.535 1.000 14.053 24 TYR B CA 1
ATOM 716 C C . TYR B 1 24 ? 3.349 16.674 19.731 1.000 13.689 24 TYR B C 1
ATOM 717 O O . TYR B 1 24 ? 2.574 17.494 19.211 1.000 17.393 24 TYR B O 1
ATOM 726 N N . GLN B 1 25 ? 4.679 16.711 19.677 1.000 13.436 25 GLN B N 1
ATOM 727 C CA . GLN B 1 25 ? 5.411 17.770 18.977 1.000 15.189 25 GLN B CA 1
ATOM 728 C C . GLN B 1 25 ? 5.517 17.414 17.500 1.000 17.135 25 GLN B C 1
ATOM 729 O O . GLN B 1 25 ? 5.562 16.245 17.148 1.000 16.820 25 GLN B O 1
ATOM 735 N N . LYS B 1 26 ? 5.662 18.419 16.620 1.000 15.475 26 LYS B N 1
ATOM 736 C CA . LYS B 1 26 ? 5.867 18.195 15.208 1.000 17.818 26 LYS B CA 1
ATOM 737 C C . LYS B 1 26 ? 7.028 17.221 15.021 1.000 15.841 26 LYS B C 1
ATOM 738 O O . LYS B 1 26 ? 8.007 17.247 15.769 1.000 18.158 26 LYS B O 1
ATOM 744 N N . GLY B 1 27 ? 6.822 16.310 14.074 1.000 16.750 27 GLY B N 1
ATOM 745 C CA . GLY B 1 27 ? 7.745 15.222 13.761 1.000 15.673 27 GLY B CA 1
ATOM 746 C C . GLY B 1 27 ? 7.497 13.921 14.521 1.000 17.327 27 GLY B C 1
ATOM 747 O O . GLY B 1 27 ? 8.170 12.933 14.288 1.000 20.367 27 GLY B O 1
ATOM 748 N N . ALA B 1 28 ? 6.639 13.913 15.540 1.000 15.134 28 ALA B N 1
ATOM 749 C CA . ALA B 1 28 ? 6.361 12.731 16.331 1.000 15.435 28 ALA B CA 1
ATOM 750 C C . ALA B 1 28 ? 5.809 11.636 15.405 1.000 14.247 28 ALA B C 1
ATOM 751 O O . ALA B 1 28 ? 5.085 11.856 14.428 1.000 14.994 28 ALA B O 1
ATOM 753 N N . ASP B 1 29 ? 6.094 10.405 15.815 1.000 15.291 29 ASP B N 1
ATOM 754 C CA . ASP B 1 29 ? 5.586 9.208 15.202 1.000 15.057 29 ASP B CA 1
ATOM 755 C C . ASP B 1 29 ? 5.164 8.327 16.373 1.000 14.697 29 ASP B C 1
ATOM 756 O O . ASP B 1 29 ? 5.949 8.077 17.290 1.000 16.282 29 ASP B O 1
ATOM 761 N N . VAL B 1 30 ? 3.927 7.838 16.335 1.000 15.562 30 VAL B N 1
ATOM 762 C CA . VAL B 1 30 ? 3.253 7.143 17.428 1.000 14.311 30 VAL B CA 1
ATOM 763 C C . VAL B 1 30 ? 2.789 5.766 16.967 1.000 12.827 30 VAL B C 1
ATOM 764 O O . VAL B 1 30 ? 2.360 5.632 15.858 1.000 14.290 30 VAL B O 1
ATOM 768 N N . ALA B 1 31 ? 2.877 4.783 17.853 1.000 13.365 31 ALA B N 1
ATOM 769 C CA . ALA B 1 31 ? 2.329 3.464 17.669 1.000 13.721 31 ALA B CA 1
ATOM 770 C C . ALA B 1 31 ? 0.852 3.518 18.055 1.000 14.508 31 ALA B C 1
ATOM 771 O O . ALA B 1 31 ? 0.572 4.033 19.139 1.000 17.569 31 ALA B O 1
ATOM 773 N N . ILE B 1 32 ? -0.037 2.977 17.212 1.000 14.391 32 ILE B N 1
ATOM 774 C CA . ILE B 1 32 ? -1.474 2.978 17.480 1.000 14.045 32 ILE B CA 1
ATOM 775 C C . ILE B 1 32 ? -1.821 1.562 17.936 1.000 16.750 32 ILE B C 1
ATOM 776 O O . ILE B 1 32 ? -1.690 0.611 17.148 1.000 19.092 32 ILE B O 1
ATOM 781 N N . THR B 1 33 ? -2.285 1.410 19.174 1.000 14.097 33 THR B N 1
ATOM 782 C CA . THR B 1 33 ? -2.602 0.075 19.675 1.000 16.085 33 THR B CA 1
ATOM 783 C C . THR B 1 33 ? -4.018 -0.371 19.306 1.000 17.433 33 THR B C 1
ATOM 784 O O . THR B 1 33 ? -4.278 -1.565 19.212 1.000 16.729 33 THR B O 1
ATOM 788 N N . CYS B 1 34 ? -4.950 0.585 19.226 1.000 16.090 34 CYS B N 1
ATOM 789 C CA . CYS B 1 34 ? -6.320 0.309 18.830 1.000 14.944 34 CYS B CA 1
ATOM 790 C C . CYS B 1 34 ? -6.981 1.649 18.480 1.000 14.438 34 CYS B C 1
ATOM 791 O O . CYS B 1 34 ? -6.467 2.692 18.835 1.000 15.148 34 CYS B O 1
ATOM 794 N N . GLN B 1 35 ? -8.162 1.565 17.855 1.000 13.583 35 GLN B N 1
ATOM 795 C CA . GLN B 1 35 ? -8.939 2.743 17.475 1.000 12.892 35 GLN B CA 1
ATOM 796 C C . GLN B 1 35 ? -10.373 2.675 17.983 1.000 13.177 35 GLN B C 1
ATOM 797 O O . GLN B 1 35 ? -10.963 1.607 18.121 1.000 13.245 35 GLN B O 1
ATOM 803 N N . ALA B 1 36 ? -10.919 3.839 18.334 1.000 13.076 36 ALA B N 1
ATOM 804 C CA . ALA B 1 36 ? -12.248 3.913 18.920 1.000 14.264 36 ALA B CA 1
ATOM 805 C C . ALA B 1 36 ? -12.987 5.082 18.301 1.000 14.922 36 ALA B C 1
ATOM 806 O O . ALA B 1 36 ? -12.379 6.117 18.027 1.000 15.121 36 ALA B O 1
ATOM 808 N N . PRO B 1 37 ? -14.318 4.980 18.141 1.000 14.823 37 PRO B N 1
ATOM 809 C CA . PRO B 1 37 ? -15.112 6.084 17.636 1.000 15.986 37 PRO B CA 1
ATOM 810 C C . PRO B 1 37 ? -15.318 7.123 18.721 1.000 14.306 37 PRO B C 1
ATOM 811 O O . PRO B 1 37 ? -15.404 6.843 19.931 1.000 16.261 37 PRO B O 1
ATOM 815 N N . GLY B 1 38 ? -15.459 8.361 18.247 1.000 16.728 38 GLY B N 1
ATO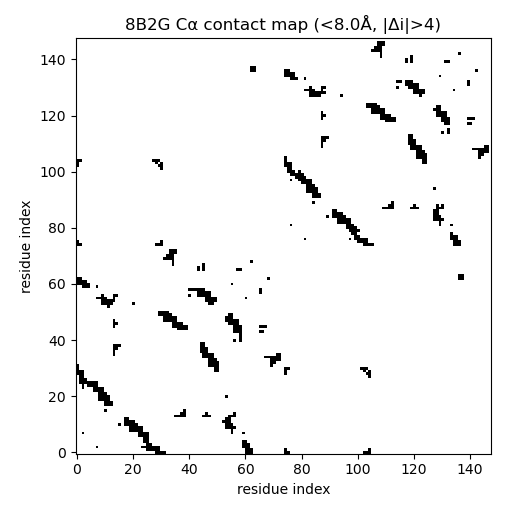M 816 C CA . GLY B 1 38 ? -15.651 9.451 19.171 1.000 16.382 38 GLY B CA 1
ATOM 817 C C . GLY B 1 38 ? -16.067 10.722 18.445 1.000 17.338 38 GLY B C 1
ATOM 818 O O . GLY B 1 38 ? -16.761 10.659 17.422 1.000 17.279 38 GLY B O 1
ATOM 819 N N . THR B 1 39 ? -15.675 11.881 19.005 1.000 18.257 39 THR B N 1
ATOM 820 C CA . THR B 1 39 ? -15.973 13.176 18.409 1.000 19.408 39 THR B CA 1
ATOM 821 C C . THR B 1 39 ? -15.516 13.248 16.958 1.000 21.284 39 THR B C 1
ATOM 822 O O . THR B 1 39 ? -14.388 12.903 16.629 1.000 16.276 39 THR B O 1
ATOM 826 N N . ASP B 1 40 ? -16.360 13.814 16.080 1.000 20.258 40 ASP B N 1
ATOM 827 C CA . ASP B 1 40 ? -15.946 14.077 14.725 1.000 20.903 40 ASP B CA 1
ATOM 828 C C . ASP B 1 40 ? -14.949 15.245 14.680 1.000 22.564 40 ASP B C 1
ATOM 829 O O . ASP B 1 40 ? -15.168 16.269 15.323 1.000 23.036 40 ASP B O 1
ATOM 834 N N . VAL B 1 41 ? -13.822 15.021 13.984 1.000 21.660 41 VAL B N 1
ATOM 835 C CA . VAL B 1 41 ? -12.832 16.044 13.663 1.000 18.842 41 VAL B CA 1
ATOM 836 C C . VAL B 1 41 ? -12.706 16.123 12.153 1.000 18.941 41 VAL B C 1
ATOM 837 O O . VAL B 1 41 ? -12.112 15.269 11.494 1.000 18.605 41 VAL B O 1
ATOM 841 N N . LYS B 1 42 ? -13.341 17.152 11.580 1.000 22.926 42 LYS B N 1
ATOM 842 C CA . LYS B 1 42 ? -13.240 17.428 10.163 1.000 23.115 42 LYS B CA 1
ATOM 843 C C . LYS B 1 42 ? -13.558 16.203 9.313 1.000 22.739 42 LYS B C 1
ATOM 844 O O . LYS B 1 42 ? -12.910 15.962 8.292 1.000 27.913 42 LYS B O 1
ATOM 847 N N . GLY B 1 43 ? -14.586 15.418 9.701 1.000 22.795 43 GLY B N 1
ATOM 848 C CA . GLY B 1 43 ? -15.049 14.299 8.897 1.000 20.188 43 GLY B CA 1
ATOM 849 C C . GLY B 1 43 ? -14.490 12.946 9.320 1.000 20.769 43 GLY B C 1
ATOM 850 O O . GLY B 1 43 ? -14.900 11.911 8.807 1.000 24.908 43 GLY B O 1
ATOM 851 N N . ASP B 1 44 ? -13.549 12.965 10.263 1.000 19.241 44 ASP B N 1
ATOM 852 C CA . ASP B 1 44 ? -12.968 11.738 10.788 1.000 16.526 44 ASP B CA 1
ATOM 853 C C . ASP B 1 44 ? -13.275 11.622 12.285 1.000 15.076 44 ASP B C 1
ATOM 854 O O . ASP B 1 44 ? -12.854 12.488 13.072 1.000 17.542 44 ASP B O 1
ATOM 859 N N . ASN B 1 45 ? -14.159 10.674 12.669 1.000 17.189 45 ASN B N 1
ATOM 860 C CA . ASN B 1 45 ? -14.532 10.562 14.074 1.000 17.388 45 ASN B CA 1
ATOM 861 C C . ASN B 1 45 ? -13.830 9.395 14.783 1.000 18.015 45 ASN B C 1
ATOM 862 O O . ASN B 1 45 ? -14.246 8.998 15.874 1.000 18.244 45 ASN B O 1
ATOM 867 N N . ILE B 1 46 ? -12.730 8.913 14.212 1.000 16.658 46 ILE B N 1
ATOM 868 C CA . ILE B 1 46 ? -11.905 7.874 14.857 1.000 16.744 46 ILE B CA 1
ATOM 869 C C . ILE B 1 46 ? -10.831 8.523 15.737 1.000 14.829 46 ILE B C 1
ATOM 870 O O . ILE B 1 46 ? -10.209 9.538 15.360 1.000 15.249 46 ILE B O 1
ATOM 875 N N . TRP B 1 47 ? -10.571 7.913 16.904 1.000 13.645 47 TRP B N 1
ATOM 876 C CA . TRP B 1 47 ? -9.577 8.307 17.868 1.000 12.293 47 TRP B CA 1
ATOM 877 C C . TRP B 1 47 ? -8.610 7.145 18.018 1.000 12.443 47 TRP B C 1
ATOM 878 O O . TRP B 1 47 ? -9.063 6.033 18.139 1.000 14.001 47 TRP B O 1
ATOM 889 N N . ASP B 1 48 ? -7.314 7.456 18.118 1.000 12.571 48 ASP B N 1
ATOM 890 C CA . ASP B 1 48 ? -6.242 6.470 17.999 1.000 13.421 48 ASP B CA 1
ATOM 891 C C . ASP B 1 48 ? -5.579 6.375 19.356 1.000 14.168 48 ASP B C 1
ATOM 892 O O . ASP B 1 48 ? -4.994 7.373 19.832 1.000 14.489 48 ASP B O 1
ATOM 897 N N . LYS B 1 49 ? -5.645 5.197 19.956 1.000 13.336 49 LYS B N 1
ATOM 898 C CA . LYS B 1 49 ? -5.036 5.026 21.260 1.000 13.359 49 LYS B CA 1
ATOM 899 C C . LYS B 1 49 ? -3.572 4.687 21.017 1.000 13.447 49 LYS B C 1
ATOM 900 O O . LYS B 1 49 ? -3.238 3.795 20.250 1.000 15.799 49 LYS B O 1
ATOM 906 N N . THR B 1 50 ? -2.695 5.534 21.548 1.000 11.953 50 THR B N 1
ATOM 907 C CA . THR B 1 50 ? -1.283 5.415 21.241 1.000 11.766 50 THR B CA 1
ATOM 908 C C . THR B 1 50 ? -0.683 4.495 22.285 1.000 12.792 50 THR B C 1
ATOM 909 O O . THR B 1 50 ? -1.318 4.204 23.285 1.000 13.584 50 THR B O 1
ATOM 913 N N . ALA B 1 51 ? 0.604 4.174 22.117 1.000 13.814 51 ALA B N 1
ATOM 914 C CA . ALA B 1 51 ? 1.278 3.352 23.124 1.000 13.925 51 ALA B CA 1
ATOM 915 C C . ALA B 1 51 ? 1.510 4.092 24.434 1.000 13.384 51 ALA B C 1
ATOM 916 O O . ALA B 1 51 ? 1.850 3.454 25.409 1.000 15.131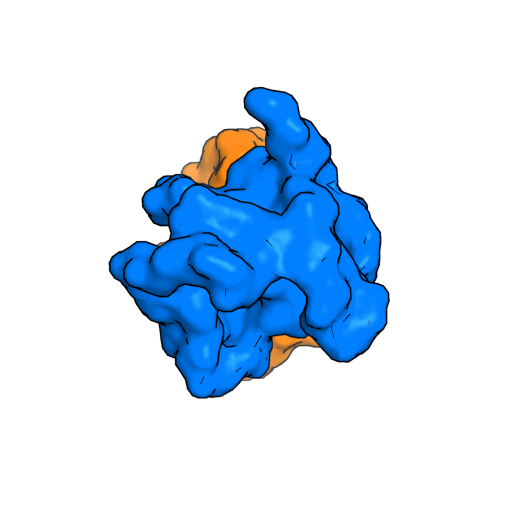 51 ALA B O 1
ATOM 918 N N . ASP B 1 52 ? 1.329 5.431 24.433 1.000 12.245 52 ASP B N 1
ATOM 919 C CA . ASP B 1 52 ? 1.298 6.192 25.675 1.000 13.813 52 ASP B CA 1
ATOM 920 C C . ASP B 1 52 ? -0.007 5.987 26.455 1.000 13.273 52 ASP B C 1
ATOM 921 O O . ASP B 1 52 ? -0.119 6.404 27.618 1.000 15.032 52 ASP B O 1
ATOM 926 N N . GLY B 1 53 ? -1.042 5.383 25.841 1.000 12.286 53 GLY B N 1
ATOM 927 C CA . GLY B 1 53 ? -2.274 4.999 26.520 1.000 13.195 53 GLY B CA 1
ATOM 928 C C . GLY B 1 53 ? -3.332 6.096 26.522 1.000 14.853 53 GLY B C 1
ATOM 929 O O . GLY B 1 53 ? -4.425 5.889 27.068 1.000 16.334 53 GLY B O 1
ATOM 930 N N . CYS B 1 54 ? -3.117 7.142 25.723 1.000 14.378 54 CYS B N 1
ATOM 931 C CA . CYS B 1 54 ? -4.064 8.216 25.520 1.000 14.794 54 CYS B CA 1
ATOM 932 C C . CYS B 1 54 ? -4.488 8.227 24.037 1.000 13.422 54 CYS B C 1
ATOM 933 O O . CYS B 1 54 ? -3.934 7.446 23.257 1.000 12.604 54 CYS B O 1
ATOM 936 N N . TYR B 1 55 ? -5.518 9.014 23.711 1.000 12.926 55 TYR B N 1
ATOM 937 C CA . TYR B 1 55 ? -6.129 9.016 22.385 1.000 12.579 55 TYR B CA 1
ATOM 938 C C . TYR B 1 55 ? -5.851 10.292 21.633 1.000 13.215 55 TYR B C 1
ATOM 939 O O . TYR B 1 55 ? -6.076 11.378 22.179 1.000 12.234 55 TYR B O 1
ATOM 948 N N . VAL B 1 56 ? -5.410 10.112 20.370 1.000 13.255 56 VAL B N 1
ATOM 949 C CA . VAL B 1 56 ? -5.227 11.244 19.461 1.000 13.472 56 VAL B CA 1
ATOM 950 C C . VAL B 1 56 ? -6.268 11.160 18.348 1.000 13.469 56 VAL B C 1
ATOM 951 O O . VAL B 1 56 ? -6.486 10.102 17.783 1.000 11.641 56 VAL B O 1
ATOM 955 N N . ALA B 1 57 ? -6.809 12.308 17.947 1.000 14.166 57 ALA B N 1
ATOM 956 C CA . ALA B 1 57 ? -7.784 12.297 16.863 1.000 14.272 57 ALA B CA 1
ATOM 957 C C . ALA B 1 57 ? -7.115 11.810 15.570 1.000 14.651 57 ALA B C 1
ATOM 958 O O . ALA B 1 57 ? -6.043 12.272 15.184 1.000 13.141 57 ALA B O 1
ATOM 960 N N . ASP B 1 58 ? -7.732 10.809 14.932 1.000 15.614 58 ASP B N 1
ATOM 961 C CA . ASP B 1 58 ? -7.146 10.195 13.769 1.000 15.800 58 ASP B CA 1
ATOM 962 C C . ASP B 1 58 ? -6.944 11.202 12.628 1.000 15.950 58 ASP B C 1
ATOM 963 O O . ASP B 1 58 ? -6.074 11.011 11.797 1.000 16.066 58 ASP B O 1
ATOM 968 N N . TYR B 1 59 ? -7.738 12.270 12.601 1.000 13.811 59 TYR B N 1
ATOM 969 C CA . TYR B 1 59 ? -7.511 13.335 11.617 1.000 15.384 59 TYR B CA 1
ATOM 970 C C . TYR B 1 59 ? -6.044 13.762 11.554 1.000 15.401 59 TYR B C 1
ATOM 971 O O . TYR B 1 59 ? -5.568 14.171 10.470 1.000 19.277 59 TYR B O 1
ATOM 980 N N . TYR B 1 60 ? -5.343 13.765 12.702 1.000 15.675 60 TYR B N 1
ATOM 981 C CA . TYR B 1 60 ? -4.008 14.314 12.815 1.000 17.715 60 TYR B CA 1
ATOM 982 C C . TYR B 1 60 ? -2.933 13.246 12.756 1.000 17.598 60 TYR B C 1
ATOM 983 O O . TYR B 1 60 ? -1.773 13.532 13.062 1.000 17.748 60 TYR B O 1
ATOM 992 N N . ILE B 1 61 ? -3.307 12.041 12.311 1.000 15.802 61 ILE B N 1
ATOM 993 C CA . ILE B 1 61 ? -2.342 10.967 12.134 1.000 14.941 61 ILE B CA 1
ATOM 994 C C . ILE B 1 61 ? -2.397 10.437 10.697 1.000 16.393 61 ILE B C 1
ATOM 995 O O . ILE B 1 61 ? -3.463 10.181 10.197 1.000 17.322 61 ILE B O 1
ATOM 1000 N N . LYS B 1 62 ? -1.224 10.307 10.078 1.000 15.121 62 LYS B N 1
ATOM 1001 C CA . LYS B 1 62 ? -1.158 9.996 8.656 1.000 16.628 62 LYS B CA 1
ATOM 1002 C C . LYS B 1 62 ? -1.225 8.486 8.504 1.000 18.074 62 LYS B C 1
ATOM 1003 O O . LYS B 1 62 ? -0.207 7.838 8.456 1.000 19.124 62 LYS B O 1
ATOM 1009 N N . THR B 1 63 ? -2.424 7.899 8.478 1.000 16.711 63 THR B N 1
ATOM 1010 C CA . THR B 1 63 ? -2.599 6.476 8.252 1.000 17.154 63 THR B CA 1
ATOM 1011 C C . THR B 1 63 ? -3.034 6.120 6.819 1.000 17.819 63 THR B C 1
ATOM 1012 O O . THR B 1 63 ? -3.029 4.937 6.445 1.000 22.813 63 THR B O 1
ATOM 1016 N N . GLY B 1 64 ? -3.466 7.116 6.080 1.000 20.392 64 GLY B N 1
ATOM 1017 C CA . GLY B 1 64 ? -3.904 6.861 4.717 1.000 22.839 64 GLY B CA 1
ATOM 1018 C C . GLY B 1 64 ? -5.317 6.300 4.675 1.000 23.559 64 GLY B C 1
ATOM 1019 O O . GLY B 1 64 ? -5.752 5.821 3.620 1.000 26.337 64 GLY B O 1
ATOM 1020 N N . SER B 1 65 ? -6.016 6.415 5.819 1.000 18.630 65 SER B N 1
ATOM 1021 C CA . SER B 1 65 ? -7.439 6.086 5.903 1.000 18.688 65 SER B CA 1
ATOM 1022 C C . SER B 1 65 ? -8.195 7.002 6.857 1.000 17.532 65 SER B C 1
ATOM 1023 O O . SER B 1 65 ? -7.616 7.529 7.821 1.000 19.974 65 SER B O 1
ATOM 1026 N N . SER B 1 66 ? -9.503 7.256 6.593 1.000 18.103 66 SER B N 1
ATOM 1027 C CA . SER B 1 66 ? -10.400 7.883 7.565 1.000 19.547 66 SER B CA 1
ATOM 1028 C C . SER B 1 66 ? -11.321 6.859 8.244 1.000 17.747 66 SER B C 1
ATOM 1029 O O . SER B 1 66 ? -12.384 7.168 8.811 1.000 21.089 66 SER B O 1
ATOM 1032 N N . SER B 1 67 ? -10.908 5.587 8.159 1.000 16.112 67 SER B N 1
ATOM 1033 C CA . SER B 1 67 ? -11.557 4.536 8.909 1.000 16.599 67 SER B CA 1
ATOM 1034 C C . SER B 1 67 ? -10.448 3.774 9.624 1.000 18.817 67 SER B C 1
ATOM 1035 O O . SER B 1 67 ? -9.325 4.276 9.819 1.000 21.248 67 SER B O 1
ATOM 1038 N N . TYR B 1 68 ? -10.710 2.514 9.977 1.000 14.839 68 TYR B N 1
ATOM 1039 C CA . TYR B 1 68 ? -9.813 1.794 10.857 1.000 14.218 68 TYR B CA 1
ATOM 1040 C C . TYR B 1 68 ? -8.636 1.191 10.114 1.000 13.129 68 TYR B C 1
ATOM 1041 O O . TYR B 1 68 ? -8.801 0.664 8.985 1.000 13.091 68 TYR B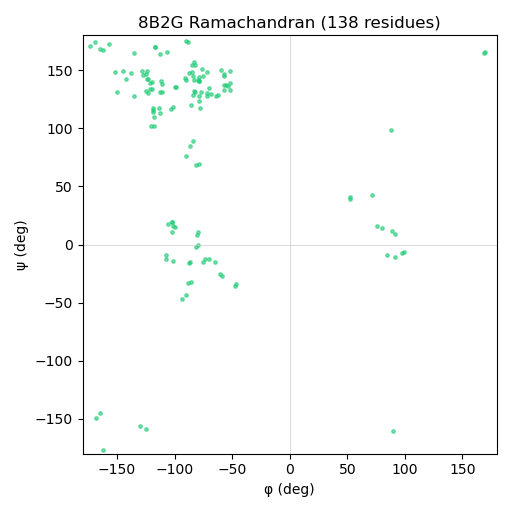 O 1
ATOM 1050 N N . VAL B 1 69 ? -7.477 1.242 10.763 1.000 14.308 69 VAL B N 1
ATOM 1051 C CA . VAL B 1 69 ? -6.270 0.576 10.288 1.000 13.223 69 VAL B CA 1
ATOM 1052 C C . VAL B 1 69 ? -5.702 -0.412 11.333 1.000 15.122 69 VAL B C 1
ATOM 1053 O O . VAL B 1 69 ? -4.681 -1.102 11.041 1.000 16.611 69 VAL B O 1
ATOM 1057 N N A THR B 1 70 ? -6.355 -0.476 12.508 0.700 15.442 70 THR B N 1
ATOM 1058 N N B THR B 1 70 ? -6.349 -0.522 12.497 0.300 14.148 70 THR B N 1
ATOM 1059 C CA A THR B 1 70 ? -6.053 -1.376 13.611 0.700 15.930 70 THR B CA 1
ATOM 1060 C CA B THR B 1 70 ? -6.049 -1.576 13.448 0.300 13.428 70 THR B CA 1
ATOM 1061 C C A THR B 1 70 ? -7.356 -1.994 14.110 0.700 15.647 70 THR B C 1
ATOM 1062 C C B THR B 1 70 ? -7.325 -1.870 14.236 0.300 14.508 70 THR B C 1
ATOM 1063 O O A THR B 1 70 ? -8.461 -1.634 13.680 0.700 14.761 70 THR B O 1
ATOM 1064 O O B THR B 1 70 ? -8.374 -1.235 14.052 0.300 14.422 70 THR B O 1
ATOM 1071 N N . ALA B 1 71 ? -7.227 -2.867 15.105 1.000 15.245 71 ALA B N 1
ATOM 1072 C CA . ALA B 1 71 ? -8.361 -3.352 15.854 1.000 16.104 71 ALA B CA 1
ATOM 1073 C C . ALA B 1 71 ? -9.081 -2.226 16.562 1.000 15.523 71 ALA B C 1
ATOM 1074 O O . ALA B 1 71 ? -8.469 -1.248 17.039 1.000 16.208 71 ALA B O 1
ATOM 1076 N N . LYS B 1 72 ? -10.402 -2.387 16.633 1.000 15.484 72 LYS B N 1
ATOM 1077 C CA . LYS B 1 72 ? -11.242 -1.505 17.415 1.000 15.620 72 LYS B CA 1
ATOM 1078 C C . LYS B 1 72 ? -10.970 -1.775 18.894 1.000 16.285 72 LYS B C 1
ATOM 1079 O O . LYS B 1 72 ? -10.952 -2.949 19.280 1.000 16.790 72 LYS B O 1
ATOM 1085 N N . CYS B 1 73 ? -10.806 -0.727 19.701 1.000 14.085 73 CYS B N 1
ATOM 1086 C CA . CYS B 1 73 ? -10.626 -0.864 21.138 1.000 16.537 73 CYS B CA 1
ATOM 1087 C C . CYS B 1 73 ? -11.800 -1.627 21.743 1.000 19.918 73 CYS B C 1
ATOM 1088 O O . CYS B 1 73 ? -12.967 -1.358 21.457 1.000 18.935 73 CYS B O 1
ATOM 1091 N N . ASP B 1 74 ? -11.476 -2.603 22.593 1.000 22.670 74 ASP B N 1
ATOM 1092 C CA . ASP B 1 74 ? -12.511 -3.411 23.216 1.000 28.881 74 ASP B CA 1
ATOM 1093 C C . ASP B 1 74 ? -12.406 -3.129 24.708 1.000 39.614 74 ASP B C 1
ATOM 1094 O O . ASP B 1 74 ? -11.610 -3.840 25.347 1.000 39.874 74 ASP B O 1
#

Nearest PDB structures (foldseek):
  8b2g-assembly2_B  TM=9.992E-01  e=3.107E-14  Penicillium virgatum
  8b2s-assembly2_B  TM=9.750E-01  e=4.538E-10  Trichophaea saccata
  8b2f-assembly2_B  TM=9.753E-01  e=1.650E-09  Trichophaea saccata
  4lxc-assembly1_A  TM=6.180E-01  e=5.414E-01  Staphylococcus simulans
  8b2g-assembly2_B  TM=1.014E+00  e=4.020E-16  Penicillium virgatum

Secondary structure (DSSP, 8-state):
-BB-SSSEEEESSSSTTSPEEEEE-TT-B--EEEEEEEEEETTEEEEEEETTSSEEEGGGB--S-SS-SSPBP-/-BBPSSSEEEESSSSTTSPEEEEEPTT-B--EEEEEEEEEETTEEEEEEETTSSEEEGGGB--S-SS-SSPBP-

Sequence (148 aa):
YPITGDGVNCRSGPGTSYSVVKSYQKGADVAITCQAPGTDVKGDNIWDKTADGCYVADYYIKTGSSSYVTTAKCDYPITGDGVNCRSGPGTSYSVVKSYQKGADVAITCQAPGTDVKGDNIWDKTADGCYVADYYIKTGSSSYVTTAKCD

Foldseek 3Di:
DFFQDAKWFFFQDQEPVGHTDGIDGGGDDFAFPAWEAADDDPNARIWTQTPVRTTTGCVGPPPVDSDDPDHHDD/DAFADAFFFFFQDQEPVGHGDGTDGHPDDFAFPAWEAADDDPNQRIWTQTPVRTTTGCVGPPPVDSDDPDHHDD

Solvent-accessible surface area: 7437 Å² total; per-residue (Å²): 6,23,3,51,10,139,52,7,65,0,42,59,2,31,3,75,112,96,74,76,88,81,68,21,147,131,56,32,38,10,35,18,82,18,0,10,62,28,54,86,18,147,64,8,63,9,5,0,66,2,76,82,43,1,26,0,3,2,97,60,8,66,13,76,48,81,63,79,41,41,73,126,25,205,5,28,11,48,52,89,45,11,54,0,40,59,2,33,2,73,110,96,76,72,89,82,53,16,139,151,74,26,38,10,35,20,81,20,0,11,62,26,55,86,20,97,65,9,60,10,4,0,66,2,76,84,44,2,28,0,4,2,109,84,8,105,13,76,46,81,61,79,46,42,74,124,25,205

B-factor: mean 19.43, std 6.85, range [10.64, 52.3]

Radius of gyration: 15.94 Å; Cα contacts (8 Å, |Δi|>4): 390; chains: 2; bounding box: 41×32×36 Å

CATH classification: 2.30.30.40